Protein AF-A0ABD0P944-F1 (afdb_monomer_lite)

Secondary structure (DSSP, 8-state):
------------------EEEEE-SS-EEEEE-S---HHHHHHHHHHTTS-SPP--SHHHHHHHHHHHHHHTTSTTTTT-----SEE--TT----TTSGGGG-EESSSS---S----SSPPPP-PPP-

Organism: Cirrhinus mrigala (NCBI:txid683832)

InterPro domains:
  IPR001304 C-type lectin-like [PF00059] (35-117)
  IPR001304 C-type lectin-like [PS50041] (24-128)
  IPR016186 C-type lectin-like/link domain superfamily [G3DSA:3.10.100.10] (20-128)
  IPR016187 C-type lectin fold [SSF56436] (26-120)
  IPR051505 C-type lectin domain-containing protein [PTHR14789] (5-127)

Structure (mmCIF, N/CA/C/O backbone):
data_AF-A0ABD0P944-F1
#
_entry.id   AF-A0ABD0P944-F1
#
loop_
_atom_site.group_PDB
_atom_site.id
_atom_site.type_symbol
_atom_site.label_atom_id
_atom_site.label_alt_id
_atom_site.label_comp_id
_atom_site.label_asym_id
_atom_site.label_entity_id
_atom_site.label_seq_id
_atom_site.pdbx_PDB_ins_code
_atom_site.Cartn_x
_atom_site.Cartn_y
_atom_site.Cartn_z
_atom_site.occupancy
_atom_site.B_iso_or_equiv
_atom_site.auth_seq_id
_atom_site.auth_comp_id
_atom_site.auth_asym_id
_atom_site.auth_atom_id
_atom_site.pdbx_PDB_model_num
ATOM 1 N N . MET A 1 1 ? -19.343 0.782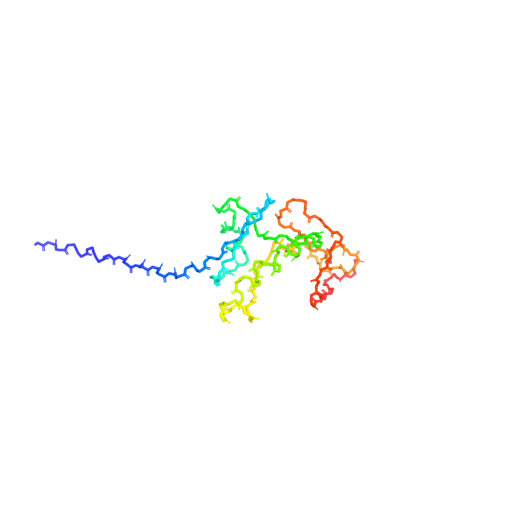 -57.300 1.00 41.91 1 MET A N 1
ATOM 2 C CA . MET A 1 1 ? -18.070 0.397 -56.659 1.00 41.91 1 MET A CA 1
ATOM 3 C C . MET A 1 1 ? -18.078 0.972 -55.248 1.00 41.91 1 MET A C 1
ATOM 5 O O . MET A 1 1 ? -17.950 2.176 -55.090 1.00 41.91 1 MET A O 1
ATOM 9 N N . ARG A 1 2 ? -18.416 0.149 -54.248 1.00 49.38 2 ARG A N 1
ATOM 10 C CA . ARG A 1 2 ? -18.498 0.556 -52.837 1.00 49.38 2 ARG A CA 1
ATOM 11 C C . ARG A 1 2 ? -17.077 0.591 -52.277 1.00 49.38 2 ARG A C 1
ATOM 13 O O . ARG A 1 2 ? -16.475 -0.465 -52.126 1.00 49.38 2 ARG A O 1
ATOM 20 N N . VAL A 1 3 ? -16.539 1.777 -52.016 1.00 50.12 3 VAL A N 1
ATOM 21 C CA . VAL A 1 3 ? -15.259 1.918 -51.313 1.00 50.12 3 VAL A CA 1
ATOM 22 C C . VAL A 1 3 ? -15.567 1.838 -49.819 1.00 50.12 3 VAL A C 1
ATOM 24 O O . VAL A 1 3 ? -16.114 2.772 -49.240 1.00 50.12 3 VAL A O 1
ATOM 27 N N . LEU A 1 4 ? -15.301 0.676 -49.219 1.00 52.22 4 LEU A N 1
ATOM 28 C CA . LEU A 1 4 ? -15.298 0.497 -47.769 1.00 52.22 4 LEU A CA 1
ATOM 29 C C . LEU A 1 4 ? -14.149 1.328 -47.191 1.00 52.22 4 LEU A C 1
ATOM 31 O O . LEU A 1 4 ? -12.986 0.947 -47.285 1.00 52.22 4 LEU A O 1
ATOM 35 N N . ILE A 1 5 ? -14.484 2.473 -46.602 1.00 59.66 5 ILE A N 1
ATOM 36 C CA . ILE A 1 5 ? -13.565 3.254 -45.778 1.00 59.66 5 ILE A CA 1
ATOM 37 C C . ILE A 1 5 ? -13.429 2.512 -44.441 1.00 59.66 5 ILE A C 1
ATOM 39 O O . ILE A 1 5 ? -14.168 2.760 -43.493 1.00 59.66 5 ILE A O 1
ATOM 43 N N . LEU A 1 6 ? -12.491 1.566 -44.374 1.00 59.19 6 LEU A N 1
ATOM 44 C CA . LEU A 1 6 ? -11.885 1.124 -43.117 1.00 59.19 6 LEU A CA 1
ATOM 45 C C . LEU A 1 6 ? -10.933 2.239 -42.664 1.00 59.19 6 LEU A C 1
ATOM 47 O O . LEU A 1 6 ? -9.719 2.148 -42.829 1.00 59.19 6 LEU A O 1
ATOM 51 N N . MET A 1 7 ? -11.494 3.337 -42.152 1.00 62.50 7 MET A N 1
ATOM 52 C CA . MET A 1 7 ? -10.712 4.308 -41.394 1.00 62.50 7 MET A CA 1
ATOM 53 C C . MET A 1 7 ? -10.313 3.620 -40.096 1.00 62.50 7 MET A C 1
ATOM 55 O O . MET A 1 7 ? -11.139 3.409 -39.209 1.00 62.50 7 MET A O 1
ATOM 59 N N . LEU A 1 8 ? -9.046 3.209 -40.058 1.00 58.31 8 LEU A N 1
ATOM 60 C CA . LEU A 1 8 ? -8.331 2.765 -38.877 1.00 58.31 8 LEU A CA 1
ATOM 61 C C . LEU A 1 8 ? -8.717 3.662 -37.698 1.00 58.31 8 LEU A C 1
ATOM 63 O O . LEU A 1 8 ? -8.373 4.844 -37.670 1.00 58.31 8 LEU A O 1
ATOM 67 N N . CYS A 1 9 ? -9.351 3.077 -36.683 1.00 54.81 9 CYS A N 1
ATOM 68 C CA . CYS A 1 9 ? -9.241 3.579 -35.324 1.00 54.81 9 CYS A CA 1
ATOM 69 C C . CYS A 1 9 ? -7.786 3.392 -34.881 1.00 54.81 9 CYS A C 1
ATOM 71 O O . CYS A 1 9 ? -7.478 2.539 -34.054 1.00 54.81 9 CYS A O 1
ATOM 73 N N . CYS A 1 10 ? -6.879 4.202 -35.424 1.00 53.66 10 CYS A N 1
ATOM 74 C CA . CYS A 1 10 ? -5.629 4.531 -34.768 1.00 53.66 10 CYS A CA 1
ATOM 75 C C . CYS A 1 10 ? -5.971 5.407 -33.559 1.00 53.66 10 CYS A C 1
ATOM 77 O O . CYS A 1 10 ? -5.563 6.562 -33.476 1.00 53.66 10 CYS A O 1
ATOM 79 N N . PHE A 1 11 ? -6.677 4.836 -32.580 1.00 53.81 11 PHE A N 1
ATOM 80 C CA . PHE A 1 11 ? -6.351 5.148 -31.201 1.00 53.81 11 PHE A CA 1
ATOM 81 C C . PHE A 1 11 ? -4.970 4.542 -30.981 1.00 53.81 11 PHE A C 1
ATOM 83 O O . PHE A 1 11 ? -4.812 3.479 -30.389 1.00 53.81 11 PHE A O 1
ATOM 90 N N . VAL A 1 12 ? -3.946 5.220 -31.500 1.00 51.25 12 VAL A N 1
ATOM 91 C CA . VAL A 1 12 ? -2.644 5.156 -30.863 1.00 51.25 12 VAL A CA 1
ATOM 92 C C . VAL A 1 12 ? -2.893 5.851 -29.535 1.00 51.25 12 VAL A C 1
ATOM 94 O O .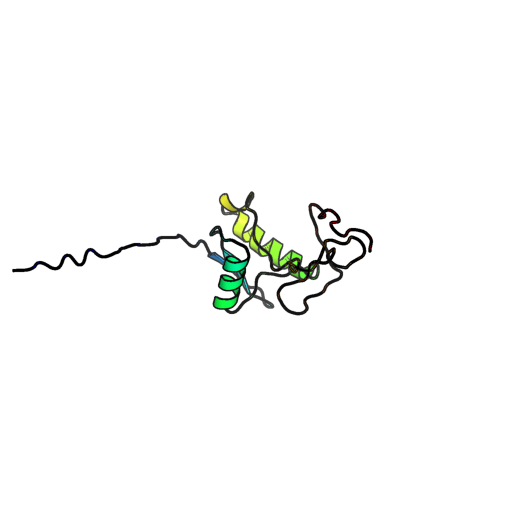 VAL A 1 12 ? -2.746 7.064 -29.410 1.00 51.25 12 VAL A O 1
ATOM 97 N N . ALA A 1 13 ? -3.373 5.087 -28.555 1.00 53.94 13 ALA A N 1
ATOM 98 C CA . ALA A 1 13 ? -3.252 5.448 -27.161 1.00 53.94 13 ALA A CA 1
ATOM 99 C C . ALA A 1 13 ? -1.753 5.375 -26.862 1.00 53.94 13 ALA A C 1
ATOM 101 O O . ALA A 1 13 ? -1.251 4.418 -26.285 1.00 53.94 13 ALA A O 1
ATOM 102 N N . GLY A 1 14 ? -1.017 6.368 -27.361 1.00 45.50 14 GLY A N 1
ATOM 103 C CA . GLY A 1 14 ? 0.349 6.650 -26.971 1.00 45.50 14 GLY A CA 1
ATOM 104 C C . GLY A 1 14 ? 0.312 7.2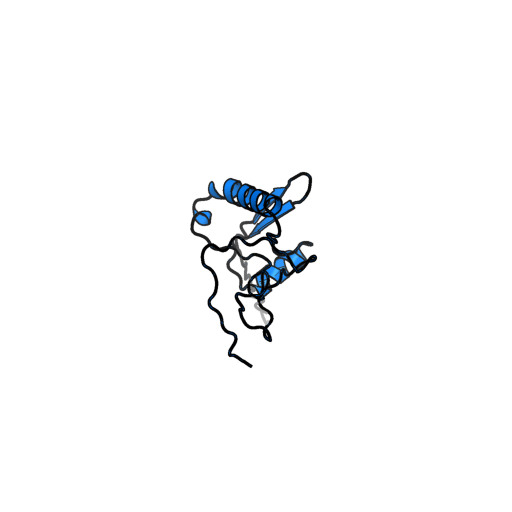29 -25.569 1.00 45.50 14 GLY A C 1
ATOM 105 O O . GLY A 1 14 ? 0.609 8.402 -25.375 1.00 45.50 14 GLY A O 1
ATOM 106 N N . GLY A 1 15 ? -0.115 6.419 -24.601 1.00 49.97 15 GLY A N 1
ATOM 107 C CA . GLY A 1 15 ? 0.250 6.644 -23.220 1.00 49.97 15 GLY A CA 1
ATOM 108 C C . GLY A 1 15 ? 1.735 6.347 -23.142 1.00 49.97 15 GLY A C 1
ATOM 109 O O . GLY A 1 15 ? 2.156 5.214 -23.368 1.00 49.97 15 GLY A O 1
ATOM 110 N N . THR A 1 16 ? 2.552 7.361 -22.884 1.00 52.50 16 THR A N 1
ATOM 111 C CA . THR A 1 16 ? 3.909 7.118 -22.406 1.00 52.50 16 THR A CA 1
ATOM 112 C C . THR A 1 16 ? 3.764 6.549 -20.999 1.00 52.50 16 THR A C 1
ATOM 114 O O . THR A 1 16 ? 3.809 7.311 -20.034 1.00 52.50 16 THR A O 1
ATOM 117 N N . ASP A 1 17 ? 3.485 5.249 -20.879 1.00 61.03 17 ASP A N 1
ATOM 118 C CA . ASP A 1 17 ? 3.474 4.573 -19.584 1.00 61.03 17 ASP A CA 1
ATOM 119 C C . ASP A 1 17 ? 4.918 4.606 -19.079 1.00 61.03 17 ASP A C 1
ATOM 121 O O . ASP A 1 17 ? 5.794 3.864 -19.529 1.00 61.03 17 ASP A O 1
ATOM 125 N N . ARG A 1 18 ? 5.211 5.619 -18.262 1.00 73.62 18 ARG A N 1
ATOM 126 C CA . ARG A 1 18 ? 6.527 5.809 -17.671 1.00 73.62 18 ARG A CA 1
ATOM 127 C C . ARG A 1 18 ? 6.603 4.859 -16.494 1.00 73.62 18 ARG A C 1
ATOM 129 O O . ARG A 1 18 ? 5.991 5.101 -15.452 1.00 73.62 18 ARG A O 1
ATOM 136 N N . VAL A 1 19 ? 7.333 3.772 -16.713 1.00 83.62 19 VAL A N 1
ATOM 137 C CA . VAL A 1 19 ? 7.548 2.719 -15.727 1.00 83.62 19 VAL A CA 1
ATOM 138 C C . VAL A 1 19 ? 9.005 2.729 -15.301 1.00 83.62 19 VAL A C 1
ATOM 140 O O . VAL A 1 19 ? 9.902 2.482 -16.106 1.00 83.62 19 VAL A O 1
ATOM 143 N N . ILE A 1 20 ? 9.239 2.983 -14.020 1.00 86.06 20 ILE A N 1
ATOM 144 C CA . ILE A 1 20 ? 10.570 2.914 -13.414 1.00 86.06 20 ILE A CA 1
ATOM 145 C C . ILE A 1 20 ? 10.657 1.601 -12.656 1.00 86.06 20 ILE A C 1
ATOM 147 O O . ILE A 1 20 ? 9.800 1.307 -11.829 1.00 86.06 20 ILE A O 1
ATOM 151 N N . THR A 1 21 ? 11.685 0.804 -12.935 1.00 88.75 21 THR A N 1
ATOM 152 C CA . THR A 1 21 ? 11.881 -0.502 -12.294 1.00 88.75 21 THR A CA 1
ATOM 153 C C . THR A 1 21 ? 13.152 -0.489 -11.465 1.00 88.75 21 THR A C 1
ATOM 155 O O . THR A 1 21 ? 14.196 -0.020 -11.913 1.00 88.75 21 THR A O 1
ATOM 158 N N . THR A 1 22 ? 13.086 -1.017 -10.250 1.00 87.12 22 THR A N 1
ATOM 159 C CA . THR A 1 22 ? 14.254 -1.227 -9.392 1.00 87.12 22 THR A CA 1
ATOM 160 C C . THR A 1 22 ? 14.137 -2.591 -8.737 1.00 87.12 22 THR A C 1
ATOM 162 O O . THR A 1 22 ? 13.093 -2.926 -8.184 1.00 87.12 22 THR A O 1
ATOM 165 N N . CYS A 1 23 ? 15.209 -3.375 -8.792 1.00 87.00 23 CYS A N 1
ATOM 166 C CA . CYS A 1 23 ? 15.262 -4.699 -8.189 1.00 87.00 23 CYS A CA 1
ATOM 167 C C . CYS A 1 23 ? 16.349 -4.753 -7.119 1.00 87.00 23 CYS A C 1
ATOM 169 O O . CYS A 1 23 ? 17.461 -4.265 -7.327 1.00 87.00 23 CYS A O 1
ATOM 171 N N . THR A 1 24 ? 16.022 -5.367 -5.990 1.00 76.25 24 TH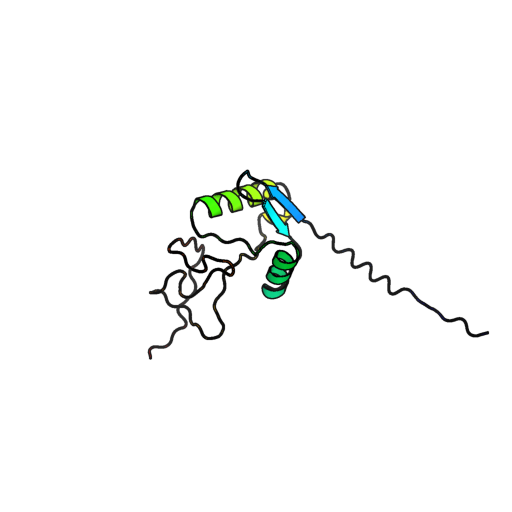R A N 1
ATOM 172 C CA . THR A 1 24 ? 16.974 -5.824 -4.978 1.00 76.25 24 THR A CA 1
ATOM 173 C C . THR A 1 24 ? 17.130 -7.342 -5.076 1.00 76.25 24 THR A C 1
ATOM 175 O O . THR A 1 24 ? 16.543 -7.984 -5.949 1.00 76.25 24 THR A O 1
ATOM 178 N N . ALA A 1 25 ? 17.931 -7.929 -4.185 1.00 79.31 25 ALA A N 1
ATOM 179 C CA . ALA A 1 25 ? 18.031 -9.382 -4.081 1.00 79.31 25 ALA A CA 1
ATOM 180 C C . ALA A 1 25 ? 16.702 -10.029 -3.643 1.00 79.31 25 ALA A C 1
ATOM 182 O O . ALA A 1 25 ? 16.453 -11.188 -3.964 1.00 79.31 25 ALA A O 1
ATOM 183 N N . GLU A 1 26 ? 15.859 -9.292 -2.915 1.00 75.81 26 GLU A N 1
ATOM 184 C CA . GLU A 1 26 ? 14.612 -9.807 -2.349 1.00 75.81 26 GLU A CA 1
ATOM 185 C C . GLU A 1 26 ? 13.385 -9.554 -3.231 1.00 75.81 26 GLU A C 1
ATOM 187 O O . GLU A 1 26 ? 12.462 -10.367 -3.223 1.00 75.81 26 GLU A O 1
ATOM 192 N N . ALA A 1 27 ? 13.332 -8.434 -3.963 1.00 81.31 27 ALA A N 1
ATOM 193 C CA . ALA A 1 27 ? 12.148 -8.064 -4.737 1.00 81.31 27 ALA A CA 1
ATOM 194 C C . ALA A 1 27 ? 12.444 -7.087 -5.882 1.00 81.31 27 ALA A C 1
ATOM 196 O O . ALA A 1 27 ? 13.365 -6.275 -5.814 1.00 81.31 27 ALA A O 1
ATOM 197 N N . CYS A 1 28 ? 11.588 -7.109 -6.905 1.00 89.12 28 CYS A N 1
ATOM 198 C CA . CYS A 1 28 ? 11.494 -6.051 -7.907 1.00 89.12 28 CYS A CA 1
ATOM 199 C C . CYS A 1 28 ? 10.273 -5.175 -7.630 1.00 89.12 28 CYS A C 1
ATOM 201 O O . CYS A 1 28 ? 9.187 -5.675 -7.341 1.00 89.12 28 CYS A O 1
ATOM 203 N N . LEU A 1 29 ? 10.454 -3.866 -7.750 1.00 92.06 29 LEU A N 1
ATOM 204 C CA . LEU A 1 29 ? 9.416 -2.859 -7.598 1.00 92.06 29 LEU A CA 1
ATOM 205 C C . LEU A 1 29 ? 9.320 -2.041 -8.883 1.00 92.06 29 LEU A C 1
ATOM 207 O O . LEU A 1 29 ? 10.338 -1.624 -9.443 1.00 92.06 29 LEU A O 1
ATOM 211 N N . THR A 1 30 ? 8.089 -1.802 -9.326 1.00 92.12 30 THR A N 1
ATOM 212 C CA . THR A 1 30 ? 7.781 -0.973 -10.489 1.00 92.12 30 THR A CA 1
ATOM 213 C C . THR A 1 30 ? 6.946 0.226 -10.058 1.00 92.12 30 THR A C 1
ATOM 215 O O . THR A 1 30 ? 5.960 0.098 -9.331 1.00 92.12 30 THR A O 1
ATOM 218 N N . LEU A 1 31 ? 7.346 1.416 -10.494 1.00 91.12 31 LEU A N 1
ATOM 219 C CA . LEU A 1 31 ? 6.613 2.657 -10.298 1.00 91.12 31 LEU A CA 1
ATOM 220 C C . LEU A 1 31 ? 5.988 3.069 -11.628 1.00 91.12 31 LEU A C 1
ATOM 222 O O . LEU A 1 31 ? 6.705 3.407 -12.565 1.00 91.12 31 LEU A O 1
ATOM 226 N N . HIS A 1 32 ? 4.659 3.049 -11.679 1.00 90.69 32 HIS A N 1
ATOM 227 C CA . HIS A 1 32 ? 3.868 3.503 -12.818 1.00 90.69 32 HIS A CA 1
ATOM 228 C C . HIS A 1 32 ? 3.337 4.907 -12.521 1.00 90.69 32 HIS A C 1
ATOM 230 O O . HIS A 1 32 ? 2.668 5.107 -11.505 1.00 90.69 32 HIS A O 1
ATOM 236 N N . LEU A 1 33 ? 3.645 5.875 -13.387 1.00 86.62 33 LEU A N 1
ATOM 237 C CA . LEU A 1 33 ? 3.217 7.273 -13.218 1.00 86.62 33 LEU A CA 1
ATOM 238 C C . LEU A 1 33 ? 1.904 7.605 -13.939 1.00 86.62 33 LEU A C 1
ATOM 240 O O . LEU A 1 33 ? 1.418 8.728 -13.838 1.00 86.62 33 LEU A O 1
ATOM 244 N N . GLU A 1 34 ? 1.327 6.647 -14.666 1.00 87.94 34 GLU A N 1
ATOM 245 C CA . GLU A 1 34 ? 0.010 6.813 -15.275 1.00 87.94 34 GLU A CA 1
ATOM 246 C C . GLU A 1 34 ? -1.069 6.984 -14.191 1.00 87.94 34 GLU A C 1
ATOM 248 O O . GLU A 1 34 ? -1.215 6.150 -13.291 1.00 87.94 34 GLU A O 1
ATOM 253 N N . GLU A 1 35 ? -1.855 8.058 -14.283 1.00 89.56 35 GLU A N 1
ATOM 254 C CA . GLU A 1 35 ? -2.950 8.304 -13.349 1.00 89.56 35 GLU A CA 1
ATOM 255 C C . GLU A 1 35 ? -4.064 7.265 -13.524 1.00 89.56 35 GLU A C 1
ATOM 257 O O . GLU A 1 35 ? -4.721 7.180 -14.561 1.00 89.56 35 GLU A O 1
ATOM 262 N N . LYS A 1 36 ? -4.308 6.476 -12.474 1.00 93.50 36 LYS A N 1
ATOM 263 C CA . LYS A 1 36 ? -5.367 5.459 -12.429 1.00 93.50 36 LYS A CA 1
ATOM 264 C C . LYS A 1 36 ? -6.147 5.554 -11.129 1.00 93.50 36 LYS A C 1
ATOM 266 O O . LYS A 1 36 ? -5.620 5.968 -10.098 1.00 93.50 36 LYS A O 1
ATOM 271 N N . HIS A 1 37 ? -7.402 5.111 -11.148 1.00 96.06 37 HIS A N 1
ATOM 272 C CA . HIS A 1 37 ? -8.106 4.784 -9.908 1.00 96.06 37 HIS A CA 1
ATOM 273 C C . HIS A 1 37 ? -7.461 3.562 -9.244 1.00 96.06 37 HIS A C 1
ATOM 275 O O . HIS A 1 37 ? -6.915 2.700 -9.932 1.00 96.06 37 HIS A O 1
ATOM 281 N N . PHE A 1 38 ? -7.573 3.471 -7.916 1.00 96.62 38 PHE A N 1
ATOM 282 C CA . PHE A 1 38 ? -6.974 2.406 -7.107 1.00 96.62 38 PHE A CA 1
ATOM 283 C C . PHE A 1 38 ? -7.210 0.998 -7.675 1.00 96.62 38 PHE A C 1
ATOM 285 O O . PHE A 1 38 ? -6.262 0.239 -7.838 1.00 96.62 38 PHE A O 1
ATOM 292 N N . GLU A 1 39 ? -8.452 0.675 -8.048 1.00 96.69 39 GLU A N 1
ATOM 293 C CA . GLU A 1 39 ? -8.813 -0.641 -8.594 1.00 96.69 39 GLU A CA 1
ATOM 294 C C . GLU A 1 39 ? -8.049 -0.964 -9.886 1.00 96.69 39 GLU A C 1
ATOM 296 O O . GLU A 1 39 ? -7.529 -2.065 -10.037 1.00 96.69 39 GLU A O 1
ATOM 301 N N . LYS A 1 40 ? -7.890 0.019 -10.782 1.00 97.81 40 LYS A N 1
ATOM 302 C CA . LYS A 1 40 ? -7.141 -0.146 -12.036 1.00 97.81 40 LYS A CA 1
ATOM 303 C C . LYS A 1 40 ? -5.633 -0.197 -11.833 1.00 97.81 40 LYS A C 1
ATOM 305 O O . LYS A 1 40 ? -4.955 -0.912 -12.566 1.00 97.81 40 LYS A O 1
ATOM 310 N N . ALA A 1 41 ? -5.106 0.522 -10.845 1.00 97.12 41 ALA A N 1
ATOM 311 C CA . ALA A 1 41 ? -3.706 0.390 -10.452 1.00 97.12 41 ALA A CA 1
ATOM 312 C C . ALA A 1 41 ? -3.426 -1.009 -9.869 1.00 97.12 41 ALA A C 1
ATOM 314 O O . ALA A 1 41 ? -2.460 -1.654 -10.265 1.00 97.12 41 ALA A O 1
ATOM 315 N N . SER A 1 42 ? -4.314 -1.500 -8.997 1.00 97.19 42 SER A N 1
ATOM 316 C CA . SER A 1 42 ? -4.240 -2.841 -8.405 1.00 97.19 42 SER A CA 1
ATOM 317 C C . SER A 1 42 ? -4.300 -3.942 -9.463 1.00 97.19 42 SER A C 1
ATOM 319 O O . SER A 1 42 ? -3.399 -4.776 -9.535 1.00 97.19 42 SER A O 1
ATOM 321 N N . GLU A 1 43 ? -5.299 -3.888 -10.350 1.00 97.50 43 GLU A N 1
ATOM 322 C CA . GLU A 1 43 ? -5.439 -4.814 -11.479 1.00 97.50 43 GLU A CA 1
ATOM 323 C C . GLU A 1 43 ? -4.190 -4.805 -12.375 1.00 97.50 43 GLU A C 1
ATOM 325 O O . GLU A 1 43 ? -3.700 -5.862 -12.761 1.00 97.50 43 GLU A O 1
ATOM 330 N N . GLY A 1 44 ? -3.626 -3.626 -12.658 1.00 96.25 44 GLY A N 1
ATOM 331 C CA . GLY A 1 44 ? -2.388 -3.496 -13.427 1.00 96.25 44 GLY A CA 1
ATOM 332 C C . GLY A 1 44 ? -1.202 -4.216 -12.781 1.00 96.25 44 GLY A C 1
ATOM 333 O O . GLY A 1 44 ? -0.501 -4.968 -13.456 1.00 96.25 44 GLY A O 1
ATOM 334 N N . CYS A 1 45 ? -0.997 -4.044 -11.472 1.00 96.19 45 CYS A N 1
ATOM 335 C CA . CYS A 1 45 ? 0.063 -4.750 -10.750 1.00 96.19 45 CYS A CA 1
ATOM 336 C C . CYS A 1 45 ? -0.145 -6.273 -10.752 1.00 96.19 45 CYS A C 1
ATOM 338 O O . CYS A 1 45 ? 0.819 -7.004 -10.973 1.00 96.19 45 CYS A O 1
ATOM 340 N N . ILE A 1 46 ? -1.384 -6.741 -10.569 1.00 96.94 46 ILE A N 1
ATOM 341 C CA . ILE A 1 46 ? -1.738 -8.172 -10.615 1.00 96.94 46 ILE A CA 1
ATOM 342 C C . ILE A 1 46 ? -1.465 -8.757 -12.002 1.00 96.94 46 ILE A C 1
ATOM 344 O O . ILE A 1 46 ? -0.830 -9.805 -12.119 1.00 96.94 46 ILE A O 1
ATOM 348 N N . ASN A 1 47 ? -1.874 -8.057 -13.059 1.00 96.31 47 ASN A N 1
ATOM 349 C CA . ASN A 1 47 ? -1.641 -8.481 -14.440 1.00 96.31 47 ASN A CA 1
ATOM 350 C C . ASN A 1 47 ? -0.147 -8.528 -14.799 1.00 96.31 47 ASN A C 1
ATOM 352 O O . ASN A 1 47 ? 0.255 -9.333 -15.635 1.00 96.31 47 ASN A O 1
ATOM 356 N N . ASN A 1 48 ? 0.680 -7.723 -14.127 1.00 93.88 48 ASN A N 1
ATOM 357 C CA . ASN A 1 48 ? 2.140 -7.751 -14.244 1.00 93.88 48 ASN A CA 1
ATOM 358 C C . ASN A 1 48 ? 2.810 -8.800 -13.330 1.00 93.88 48 ASN A C 1
ATOM 360 O O . ASN A 1 48 ? 4.035 -8.824 -13.222 1.00 93.88 48 ASN A O 1
ATOM 364 N N . GLY A 1 49 ? 2.036 -9.670 -12.670 1.00 93.25 49 GLY A N 1
ATOM 365 C CA . GLY A 1 49 ? 2.545 -10.746 -11.812 1.00 93.25 49 GLY A CA 1
ATOM 366 C C . GLY A 1 49 ? 2.944 -10.309 -10.399 1.00 93.25 49 GLY A C 1
ATOM 367 O O . GLY A 1 49 ? 3.625 -11.059 -9.701 1.00 93.25 49 GLY A O 1
ATOM 368 N N . GLY A 1 50 ? 2.542 -9.110 -9.974 1.00 94.38 50 GLY A N 1
ATOM 369 C CA . GLY A 1 50 ? 2.817 -8.554 -8.651 1.00 94.38 50 GLY A CA 1
ATOM 370 C C . GLY A 1 50 ? 1.549 -8.135 -7.907 1.00 94.38 50 GLY A C 1
ATOM 371 O O . GLY A 1 50 ? 0.447 -8.585 -8.193 1.00 94.38 50 GLY A O 1
ATOM 372 N N . ASN A 1 51 ? 1.709 -7.250 -6.929 1.00 96.69 51 ASN A N 1
ATOM 373 C CA . ASN A 1 51 ? 0.618 -6.582 -6.218 1.00 96.69 51 ASN A CA 1
ATOM 374 C C . ASN A 1 51 ? 1.016 -5.121 -5.992 1.00 96.69 51 ASN A C 1
ATOM 376 O O . ASN A 1 51 ? 2.201 -4.787 -6.073 1.00 96.69 51 ASN A O 1
ATOM 380 N N . LEU A 1 52 ? 0.053 -4.250 -5.673 1.00 97.25 52 LEU A N 1
ATOM 381 C CA . LEU A 1 52 ? 0.407 -2.937 -5.133 1.00 97.25 52 LEU A CA 1
ATOM 382 C C . LEU A 1 52 ? 1.279 -3.115 -3.886 1.00 97.25 52 LEU A C 1
ATOM 384 O O . LEU A 1 52 ? 1.019 -3.979 -3.048 1.00 97.25 52 LEU A O 1
ATOM 388 N N . VAL A 1 53 ? 2.312 -2.282 -3.774 1.00 95.69 53 VAL A N 1
ATOM 389 C CA . VAL A 1 53 ? 3.331 -2.434 -2.734 1.00 95.69 53 VAL A CA 1
ATOM 390 C C . VAL A 1 53 ? 2.736 -2.280 -1.332 1.00 95.69 53 VAL A C 1
ATOM 392 O O . VAL A 1 53 ? 1.877 -1.427 -1.093 1.00 95.69 53 VAL A O 1
ATOM 395 N N . THR A 1 54 ? 3.215 -3.094 -0.397 1.00 95.44 54 THR A N 1
ATOM 396 C CA . THR A 1 54 ? 2.881 -3.007 1.027 1.00 95.44 54 THR A CA 1
ATOM 397 C C . THR A 1 54 ? 3.980 -2.297 1.807 1.00 95.44 54 THR A C 1
ATOM 399 O O . THR A 1 54 ? 5.105 -2.155 1.338 1.00 95.44 54 THR A O 1
ATOM 402 N N . MET A 1 55 ? 3.660 -1.850 3.020 1.00 94.25 55 MET A N 1
ATOM 403 C CA . MET A 1 55 ? 4.629 -1.231 3.924 1.00 94.25 55 MET A CA 1
ATOM 404 C C . MET A 1 55 ? 4.415 -1.762 5.342 1.00 94.25 55 MET A C 1
ATOM 406 O O . MET A 1 55 ? 3.908 -1.071 6.224 1.00 94.25 55 MET A O 1
ATOM 410 N N . ARG A 1 56 ? 4.750 -3.037 5.539 1.00 94.38 56 ARG A N 1
ATOM 411 C CA . ARG A 1 56 ? 4.465 -3.812 6.761 1.00 94.38 56 ARG A CA 1
ATOM 412 C C . ARG A 1 56 ? 5.567 -3.746 7.808 1.00 94.38 56 ARG A C 1
ATOM 414 O O . ARG A 1 56 ? 5.377 -4.212 8.930 1.00 94.38 56 ARG A O 1
ATOM 421 N N . ASN A 1 57 ? 6.726 -3.213 7.447 1.00 93.44 57 ASN A N 1
ATOM 422 C CA . ASN A 1 57 ? 7.878 -3.039 8.320 1.00 93.44 57 ASN A CA 1
ATOM 423 C C . ASN A 1 57 ? 8.820 -1.971 7.741 1.00 93.44 57 ASN A C 1
ATOM 425 O O . ASN A 1 57 ? 8.620 -1.477 6.629 1.00 93.44 57 ASN A O 1
ATOM 429 N N . GLU A 1 58 ? 9.861 -1.632 8.503 1.00 93.00 58 GLU A N 1
ATOM 430 C CA . GLU A 1 58 ? 10.841 -0.625 8.095 1.00 93.00 58 GLU A CA 1
ATOM 431 C C . GLU A 1 58 ? 11.612 -1.036 6.833 1.00 93.00 58 GLU A C 1
ATOM 433 O O . GLU A 1 58 ? 11.877 -0.182 5.997 1.00 93.00 58 GLU A O 1
ATOM 438 N N . ASN A 1 59 ? 11.914 -2.325 6.636 1.00 90.69 59 ASN A N 1
ATOM 439 C CA . ASN A 1 59 ? 12.643 -2.780 5.448 1.00 90.69 59 ASN A CA 1
ATOM 440 C C . ASN A 1 59 ? 11.829 -2.531 4.170 1.00 90.69 59 ASN A C 1
ATOM 442 O O . ASN A 1 59 ? 12.361 -1.967 3.218 1.00 90.69 59 ASN A O 1
ATOM 446 N N . GLU A 1 60 ? 10.530 -2.855 4.172 1.00 91.44 60 GLU A N 1
ATOM 447 C CA . GLU A 1 60 ? 9.635 -2.543 3.048 1.00 91.44 60 GLU A CA 1
ATOM 448 C C . GLU A 1 60 ? 9.557 -1.028 2.792 1.00 91.44 60 GLU A C 1
ATOM 450 O O . GLU A 1 60 ? 9.627 -0.594 1.640 1.00 91.44 60 GLU A O 1
ATOM 455 N N . LEU A 1 61 ? 9.494 -0.201 3.848 1.00 92.25 61 LEU A N 1
ATOM 456 C CA . LEU A 1 61 ? 9.539 1.258 3.693 1.00 92.25 61 LEU A CA 1
ATOM 457 C C . LEU A 1 61 ? 10.850 1.722 3.040 1.00 92.25 61 LEU A C 1
ATOM 459 O O . LEU A 1 61 ? 10.826 2.603 2.178 1.00 92.25 61 LEU A O 1
ATOM 463 N N . GLN A 1 62 ? 11.993 1.166 3.444 1.00 90.38 62 GLN A N 1
ATOM 464 C CA . GLN A 1 62 ? 13.290 1.541 2.877 1.00 90.38 62 GLN A CA 1
ATOM 465 C C . GLN A 1 62 ? 13.413 1.122 1.407 1.00 90.38 62 GLN A C 1
ATOM 467 O O . GLN A 1 62 ? 13.898 1.916 0.598 1.00 90.38 62 GLN A O 1
ATOM 472 N N . SER A 1 63 ? 12.895 -0.050 1.028 1.00 88.69 63 SER A N 1
ATOM 473 C CA . SER A 1 63 ? 12.803 -0.462 -0.379 1.00 88.69 63 SER A CA 1
ATOM 474 C C . SER A 1 63 ? 11.961 0.522 -1.197 1.00 88.69 63 SER A C 1
ATOM 476 O O . SER A 1 63 ? 12.419 0.990 -2.238 1.00 88.69 63 SER A O 1
ATOM 478 N N . ILE A 1 64 ? 10.785 0.927 -0.699 1.00 90.38 64 ILE A N 1
ATOM 479 C CA . ILE A 1 64 ? 9.942 1.941 -1.360 1.00 90.38 64 ILE A CA 1
ATOM 480 C C . ILE A 1 64 ? 10.696 3.272 -1.503 1.00 90.38 64 ILE A C 1
ATOM 482 O O . ILE A 1 64 ? 10.733 3.852 -2.589 1.00 90.38 64 ILE A O 1
ATOM 486 N N . LYS A 1 65 ? 11.330 3.761 -0.427 1.00 88.12 65 LYS A N 1
ATOM 487 C CA . LYS A 1 65 ? 12.113 5.010 -0.442 1.00 88.12 65 LYS A CA 1
ATOM 488 C C . LYS A 1 65 ? 13.261 4.966 -1.444 1.00 88.12 65 LYS A C 1
ATOM 490 O O . LYS A 1 65 ? 13.525 5.981 -2.085 1.00 88.12 65 LYS A O 1
ATOM 495 N N . SER A 1 66 ? 13.934 3.826 -1.581 1.00 83.62 66 SER A N 1
ATOM 496 C CA . SER A 1 66 ? 15.013 3.638 -2.552 1.00 83.62 66 SER A CA 1
ATOM 497 C C . SER A 1 66 ? 14.509 3.815 -3.985 1.00 83.62 66 SER A C 1
ATOM 499 O O . SER A 1 66 ? 15.073 4.624 -4.724 1.00 83.62 66 SER A O 1
ATOM 501 N N . VAL A 1 67 ? 13.392 3.170 -4.344 1.00 84.25 67 VAL A N 1
ATOM 502 C CA . VAL A 1 67 ? 12.790 3.308 -5.683 1.00 84.25 67 VAL A CA 1
ATOM 503 C C . VAL A 1 67 ? 12.337 4.735 -5.942 1.00 84.25 67 VAL A C 1
ATOM 505 O O . VAL A 1 67 ? 12.675 5.308 -6.973 1.00 84.25 67 VAL A O 1
ATOM 508 N N . LEU A 1 68 ? 11.638 5.352 -4.985 1.00 86.38 68 LEU A N 1
ATOM 509 C CA . LEU A 1 68 ? 11.205 6.745 -5.114 1.00 86.38 68 LEU A CA 1
ATOM 510 C C . LEU A 1 68 ? 12.391 7.707 -5.250 1.00 86.38 68 LEU A C 1
ATOM 512 O O . LEU A 1 68 ? 12.297 8.686 -5.981 1.00 86.38 68 LEU A O 1
ATOM 516 N N . SER A 1 69 ? 13.511 7.436 -4.577 1.00 83.44 69 SER A N 1
ATOM 517 C CA . SER A 1 69 ? 14.720 8.264 -4.661 1.00 83.44 69 SER A CA 1
ATOM 518 C C . SER A 1 69 ? 15.430 8.113 -6.005 1.00 83.44 69 SER A C 1
ATOM 520 O O . SER A 1 69 ? 15.854 9.118 -6.572 1.00 83.44 69 SER A O 1
ATOM 522 N N . ALA A 1 70 ? 15.525 6.888 -6.534 1.00 79.19 70 ALA A N 1
ATOM 523 C CA . ALA A 1 70 ? 16.033 6.636 -7.884 1.00 79.19 70 ALA A CA 1
ATOM 524 C C . ALA A 1 70 ? 15.166 7.338 -8.940 1.00 79.19 70 ALA A C 1
ATOM 526 O O . ALA A 1 70 ? 15.676 7.915 -9.897 1.00 79.19 70 ALA A O 1
ATOM 527 N N . ALA A 1 71 ? 13.857 7.353 -8.703 1.00 76.00 71 ALA A N 1
ATOM 528 C CA . ALA A 1 71 ? 12.875 7.997 -9.552 1.00 76.00 71 ALA A CA 1
ATOM 529 C C . ALA A 1 71 ? 12.887 9.540 -9.419 1.00 76.00 71 ALA A C 1
ATOM 531 O O . ALA A 1 71 ? 12.629 10.247 -10.383 1.00 76.00 71 ALA A O 1
ATOM 532 N N . ALA A 1 72 ? 13.253 10.103 -8.261 1.00 68.69 72 ALA A N 1
ATOM 533 C CA . ALA A 1 72 ? 13.231 11.549 -7.984 1.00 68.69 72 ALA A CA 1
ATOM 534 C C . ALA A 1 72 ? 14.240 12.402 -8.786 1.00 68.69 72 ALA A C 1
ATOM 536 O O . ALA A 1 72 ? 14.241 13.633 -8.640 1.00 68.69 72 ALA A O 1
ATOM 537 N N . GLY A 1 73 ? 15.106 11.772 -9.590 1.00 65.25 73 GLY A N 1
ATOM 538 C CA . GLY A 1 73 ? 15.859 12.438 -10.660 1.00 65.25 73 GLY A CA 1
ATOM 539 C C . GLY A 1 73 ? 14.966 12.897 -11.821 1.00 65.25 73 GLY A C 1
ATOM 540 O O . GLY A 1 73 ? 15.349 13.783 -12.582 1.00 65.25 73 GLY A O 1
ATOM 541 N N . GLU A 1 74 ? 13.754 12.354 -11.915 1.00 62.75 74 GLU A N 1
ATOM 542 C CA . GLU A 1 74 ? 12.689 12.797 -12.803 1.00 62.75 74 GLU A CA 1
ATOM 543 C C . GLU A 1 74 ? 11.838 13.840 -12.058 1.00 62.75 74 GLU A C 1
ATOM 545 O O . GLU A 1 74 ? 11.214 13.553 -11.033 1.00 62.75 74 GLU A O 1
ATOM 550 N N . A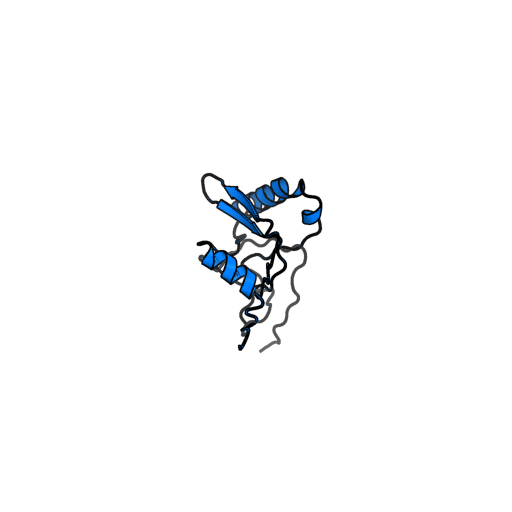SN A 1 75 ? 11.839 15.088 -12.542 1.00 60.38 75 ASN A N 1
ATOM 551 C CA . ASN A 1 75 ? 11.205 16.235 -11.869 1.00 60.38 75 ASN A CA 1
ATOM 552 C C . ASN A 1 75 ? 9.719 16.015 -11.513 1.00 60.38 75 ASN A C 1
ATOM 554 O O . ASN A 1 75 ? 9.226 16.615 -10.556 1.00 60.38 75 ASN A O 1
ATOM 558 N N . ASP A 1 76 ? 9.027 15.135 -12.239 1.00 65.06 76 ASP A N 1
ATOM 559 C CA . ASP A 1 76 ? 7.586 14.895 -12.119 1.00 65.06 76 ASP A CA 1
ATOM 560 C C . ASP A 1 76 ? 7.197 14.140 -10.825 1.00 65.06 76 ASP A C 1
ATOM 562 O O . ASP A 1 76 ? 6.053 14.204 -10.371 1.00 65.06 76 ASP A O 1
ATOM 566 N N . ILE A 1 77 ? 8.134 13.450 -10.164 1.00 72.50 77 ILE A N 1
ATOM 567 C CA . ILE A 1 77 ? 7.793 12.507 -9.079 1.00 72.50 77 ILE A CA 1
ATOM 568 C C . ILE A 1 77 ? 7.761 13.171 -7.702 1.00 72.50 77 ILE A C 1
ATOM 570 O O . ILE A 1 77 ? 6.995 12.760 -6.831 1.00 72.50 77 ILE A O 1
ATOM 574 N N . ARG A 1 78 ? 8.533 14.244 -7.496 1.00 69.88 78 ARG A N 1
ATOM 575 C CA . ARG A 1 78 ? 8.731 14.864 -6.169 1.00 69.88 78 ARG A CA 1
ATOM 576 C C . ARG A 1 78 ? 7.449 15.377 -5.504 1.00 69.88 78 ARG A C 1
ATOM 578 O O . ARG A 1 78 ? 7.419 15.482 -4.283 1.00 69.88 78 ARG A O 1
ATOM 585 N N . ASN A 1 79 ? 6.409 15.664 -6.285 1.00 74.19 79 ASN A N 1
ATOM 586 C CA . ASN A 1 79 ? 5.115 16.150 -5.792 1.00 74.19 79 ASN A CA 1
ATOM 587 C C . ASN A 1 79 ? 3.945 15.207 -6.117 1.00 74.19 79 ASN A C 1
ATOM 589 O O . ASN A 1 79 ? 2.786 15.568 -5.902 1.00 74.19 79 ASN A O 1
ATOM 593 N N . SER A 1 80 ? 4.232 14.012 -6.631 1.00 79.44 80 SER A N 1
ATOM 594 C CA . SER A 1 80 ? 3.212 13.060 -7.065 1.00 79.44 80 SER A CA 1
ATOM 595 C C . SER A 1 80 ? 2.736 12.173 -5.914 1.00 79.44 80 SER A C 1
ATOM 597 O O . SER A 1 80 ? 3.478 11.865 -4.979 1.00 79.44 80 SER A O 1
ATOM 599 N N . LYS A 1 81 ? 1.468 11.757 -5.972 1.00 87.12 81 LYS A N 1
ATOM 600 C CA . LYS A 1 81 ? 0.901 10.750 -5.066 1.00 87.12 81 LYS A CA 1
ATOM 601 C C . LYS A 1 81 ? 0.826 9.427 -5.805 1.00 87.12 81 LYS A C 1
ATOM 603 O O . LYS A 1 81 ? 0.335 9.382 -6.926 1.00 87.12 81 LYS A O 1
ATOM 608 N N . VAL A 1 82 ? 1.274 8.364 -5.152 1.00 90.62 82 VAL A N 1
ATOM 609 C CA . VAL A 1 82 ? 1.294 7.014 -5.716 1.00 90.62 82 VAL A CA 1
ATOM 610 C C . VAL A 1 82 ? 0.399 6.101 -4.892 1.00 90.62 82 VAL A C 1
ATOM 612 O O . VAL A 1 82 ? 0.289 6.260 -3.672 1.00 90.62 82 VAL A O 1
ATOM 615 N N . TRP A 1 83 ? -0.260 5.159 -5.558 1.00 96.06 83 TRP A N 1
ATOM 616 C CA . TRP A 1 83 ? -1.053 4.143 -4.879 1.00 96.06 83 TRP A CA 1
ATOM 617 C C . TRP A 1 83 ? -0.149 3.098 -4.221 1.00 96.06 83 TRP A C 1
ATOM 619 O O . TRP A 1 83 ? 0.854 2.677 -4.790 1.00 96.06 83 TRP A O 1
ATOM 629 N N . ILE A 1 84 ? -0.544 2.664 -3.027 1.00 96.25 84 ILE A N 1
ATOM 630 C CA . ILE A 1 84 ? 0.013 1.509 -2.313 1.00 96.25 84 ILE A CA 1
ATOM 631 C C . ILE A 1 84 ? -1.130 0.550 -1.991 1.00 96.25 84 ILE A C 1
ATOM 633 O O . ILE A 1 84 ? -2.288 0.962 -2.003 1.00 96.25 84 ILE A O 1
ATOM 637 N N . GLY A 1 85 ? -0.824 -0.703 -1.673 1.00 97.44 85 GLY A N 1
ATOM 638 C CA . GLY A 1 85 ? -1.807 -1.767 -1.480 1.00 97.44 85 GLY A CA 1
ATOM 639 C C . GLY A 1 85 ? -2.497 -1.728 -0.122 1.00 97.44 85 GLY A C 1
ATOM 640 O O . GLY A 1 85 ? -2.450 -2.719 0.592 1.00 97.44 85 GLY A O 1
ATOM 641 N N . LEU A 1 86 ? -3.088 -0.598 0.274 1.00 97.44 86 LEU A N 1
ATOM 642 C CA . LEU A 1 86 ? -3.775 -0.426 1.558 1.00 97.44 86 LEU A CA 1
ATOM 643 C C . LEU A 1 86 ? -5.220 0.024 1.331 1.00 97.44 86 LEU A C 1
ATOM 645 O O . LEU A 1 86 ? -5.453 1.092 0.765 1.00 97.44 86 LEU A O 1
ATOM 649 N N . GLU A 1 87 ? -6.188 -0.747 1.820 1.00 96.06 87 GLU A N 1
ATOM 650 C CA . GLU A 1 87 ? -7.609 -0.480 1.587 1.00 96.06 87 GLU A CA 1
ATOM 651 C C . GLU A 1 87 ? -8.470 -0.599 2.846 1.00 96.06 87 GLU A C 1
ATOM 653 O O . GLU A 1 87 ? -8.160 -1.332 3.786 1.00 96.06 87 GLU A O 1
ATOM 658 N N . LEU A 1 88 ? -9.583 0.135 2.854 1.00 95.62 88 LEU A N 1
ATOM 659 C CA . LEU A 1 88 ? -10.665 -0.039 3.816 1.00 95.62 88 LEU A CA 1
ATOM 660 C C . LEU A 1 88 ? -11.811 -0.750 3.099 1.00 95.62 88 LEU A C 1
ATOM 662 O O . LEU A 1 88 ? -12.390 -0.205 2.159 1.00 95.62 88 LEU A O 1
ATOM 666 N N . LEU A 1 89 ? -12.148 -1.961 3.544 1.00 92.38 89 LEU A N 1
ATOM 667 C CA . LEU A 1 89 ? -13.270 -2.713 2.982 1.00 92.38 89 LEU A CA 1
ATOM 668 C C . LEU A 1 89 ? -14.574 -1.917 3.130 1.00 92.38 89 LEU A C 1
ATOM 670 O O . LEU A 1 89 ? -14.792 -1.276 4.155 1.00 92.38 89 LEU A O 1
ATOM 674 N N . LYS A 1 90 ? -15.470 -1.991 2.136 1.00 90.06 90 LYS A N 1
ATOM 675 C CA . LYS A 1 90 ? -16.701 -1.170 2.076 1.00 90.06 90 LYS A CA 1
ATOM 676 C C . LYS A 1 90 ? -17.594 -1.268 3.321 1.00 90.06 90 LYS A C 1
ATOM 678 O O . LYS A 1 90 ? -18.292 -0.315 3.640 1.00 90.06 90 LYS A O 1
ATOM 683 N N . SER A 1 91 ? -17.592 -2.409 4.008 1.00 89.50 91 SER A N 1
ATOM 684 C CA . SER A 1 91 ? -18.363 -2.643 5.237 1.00 89.50 91 SER A CA 1
ATOM 685 C C . SER A 1 91 ? -17.660 -2.174 6.515 1.00 89.50 91 SER A C 1
ATOM 687 O O . SER A 1 91 ? -18.224 -2.300 7.601 1.00 89.50 91 SER A O 1
ATOM 689 N N . ASN A 1 92 ? -16.421 -1.694 6.413 1.00 93.25 92 ASN A N 1
ATOM 690 C CA . ASN A 1 92 ? -15.609 -1.289 7.549 1.00 93.25 92 ASN A CA 1
ATOM 691 C C . ASN A 1 92 ? -15.637 0.231 7.725 1.00 93.25 92 ASN A C 1
ATOM 693 O O . ASN A 1 92 ? -15.803 1.003 6.784 1.00 93.25 92 ASN A O 1
ATOM 697 N N . CYS A 1 93 ? -15.416 0.653 8.963 1.00 94.62 93 CYS A N 1
ATOM 698 C CA . CYS A 1 93 ? -15.197 2.039 9.338 1.00 94.62 93 CYS A CA 1
ATOM 699 C C . CYS A 1 93 ? -13.762 2.217 9.844 1.00 94.62 93 CYS A C 1
ATOM 701 O O . CYS A 1 93 ? -13.109 1.252 10.253 1.00 94.62 93 CYS A O 1
ATOM 703 N N . THR A 1 94 ? -13.271 3.454 9.807 1.00 95.56 94 THR A N 1
ATOM 704 C CA . THR A 1 94 ? -11.971 3.787 10.387 1.00 95.56 94 THR A CA 1
ATOM 705 C C . THR A 1 94 ? -12.110 3.829 11.904 1.00 95.56 94 THR A C 1
ATOM 707 O O . THR A 1 94 ? -12.958 4.559 12.414 1.00 95.56 94 THR A O 1
ATOM 710 N N . ASP A 1 95 ? -11.258 3.088 12.610 1.00 93.25 95 ASP A N 1
ATOM 711 C CA . ASP A 1 95 ? -11.276 2.938 14.070 1.00 93.25 95 ASP A CA 1
ATOM 712 C C . ASP A 1 95 ? -9.859 3.076 14.628 1.00 93.25 95 ASP A C 1
ATOM 714 O O . ASP A 1 95 ? -8.962 2.323 14.259 1.00 93.25 95 ASP A O 1
ATOM 718 N N . PHE A 1 96 ? -9.632 4.022 15.537 1.00 91.56 96 PHE A N 1
ATOM 719 C CA . PHE A 1 96 ? -8.294 4.302 16.070 1.00 91.56 96 PHE A CA 1
ATOM 720 C C . PHE A 1 96 ? -7.743 3.218 16.992 1.00 91.56 96 PHE A C 1
ATOM 722 O O . PHE A 1 96 ? -6.539 3.217 17.248 1.00 91.56 96 PHE A O 1
ATOM 729 N N . THR A 1 97 ? -8.604 2.330 17.484 1.00 90.94 97 THR A N 1
ATOM 730 C CA . THR A 1 97 ? -8.229 1.217 18.361 1.00 90.94 97 THR A CA 1
ATOM 731 C C . THR A 1 97 ? -7.740 -0.003 17.580 1.00 90.94 97 THR A C 1
ATOM 733 O O . THR A 1 97 ? -7.099 -0.881 18.154 1.00 90.94 97 THR A O 1
ATOM 736 N N . LYS A 1 98 ? -7.995 -0.052 16.266 1.00 92.88 98 LYS A N 1
ATOM 737 C CA . LYS A 1 98 ? -7.592 -1.157 15.391 1.00 92.88 98 LYS A CA 1
ATOM 738 C C . LYS A 1 98 ? -6.239 -0.907 14.737 1.00 92.88 98 LYS A C 1
ATOM 740 O O . LYS A 1 98 ? -5.879 0.227 14.407 1.00 92.88 98 LYS A O 1
ATOM 745 N N . GLU A 1 99 ? -5.520 -1.995 14.469 1.00 93.56 99 GLU A N 1
ATOM 746 C CA . GLU A 1 99 ? -4.340 -1.968 13.603 1.00 93.56 99 GLU A CA 1
ATOM 747 C C . GLU A 1 99 ? -4.689 -1.350 12.247 1.00 93.56 99 GLU A C 1
ATOM 749 O O . GLU A 1 99 ? -5.811 -1.492 11.752 1.00 93.56 99 GLU A O 1
ATOM 754 N N . LEU A 1 100 ? -3.750 -0.570 11.699 1.00 94.81 100 LEU A N 1
ATOM 755 C CA . LEU A 1 100 ? -3.932 0.204 10.463 1.00 94.81 100 LEU A CA 1
ATOM 756 C C . LEU A 1 100 ? -5.216 1.053 10.434 1.00 94.81 100 LEU A C 1
ATOM 758 O O . LEU A 1 100 ? -5.669 1.479 9.377 1.00 94.81 100 LEU A O 1
ATOM 762 N N . ARG A 1 101 ? -5.800 1.336 11.602 1.00 95.12 101 ARG A N 1
ATOM 763 C CA . ARG A 1 101 ? -7.071 2.042 11.768 1.00 95.12 101 ARG A CA 1
ATOM 764 C C . ARG A 1 101 ? -8.258 1.370 11.077 1.00 95.12 101 ARG A C 1
ATOM 766 O O . ARG A 1 101 ? -9.191 2.055 10.668 1.00 95.12 101 ARG A O 1
ATOM 773 N N . GLY A 1 102 ? -8.223 0.046 10.932 1.00 94.69 102 GLY A N 1
ATOM 774 C CA . GLY A 1 102 ? -9.266 -0.742 10.266 1.00 94.69 102 GLY A CA 1
ATOM 775 C C . GLY A 1 102 ? -9.021 -1.007 8.777 1.00 94.69 102 GLY A C 1
ATOM 776 O O . GLY A 1 102 ? -9.788 -1.764 8.176 1.00 94.69 102 GLY A O 1
ATOM 777 N N . PHE A 1 103 ? -7.962 -0.431 8.200 1.00 96.38 103 PHE A N 1
ATOM 778 C CA . PHE A 1 103 ? -7.481 -0.770 6.860 1.00 96.38 103 PHE A CA 1
ATOM 779 C C . PHE A 1 103 ? -6.752 -2.124 6.867 1.00 96.38 103 PHE A C 1
ATOM 781 O O . PHE A 1 103 ? -6.334 -2.609 7.920 1.00 96.38 103 PHE A O 1
ATOM 788 N N . ARG A 1 104 ? -6.588 -2.730 5.691 1.00 96.25 104 ARG A N 1
ATOM 789 C CA . ARG A 1 104 ? -5.831 -3.972 5.474 1.00 96.25 104 ARG A CA 1
ATOM 790 C C . ARG A 1 104 ? -4.942 -3.841 4.245 1.00 96.25 104 ARG A C 1
ATOM 792 O O . ARG A 1 104 ? -5.274 -3.095 3.322 1.00 96.25 104 ARG A O 1
ATOM 799 N N . TRP A 1 105 ? -3.825 -4.562 4.238 1.00 97.25 105 TRP A N 1
ATOM 800 C CA . TRP A 1 105 ? -3.021 -4.709 3.029 1.00 97.25 105 TRP A CA 1
ATOM 801 C C . TRP A 1 105 ? -3.761 -5.569 2.004 1.00 97.25 105 TRP A C 1
ATOM 803 O O . TRP A 1 105 ? -4.498 -6.476 2.382 1.00 97.25 105 TRP A O 1
ATOM 813 N N . THR A 1 106 ? -3.557 -5.302 0.718 1.00 96.12 106 THR A N 1
ATOM 814 C CA . THR A 1 106 ? -4.201 -6.034 -0.386 1.00 96.12 106 THR A CA 1
ATOM 815 C C . THR A 1 106 ? -3.525 -7.367 -0.707 1.00 96.12 106 THR A C 1
ATOM 817 O O . THR A 1 106 ? -4.088 -8.169 -1.442 1.00 96.12 106 THR A O 1
ATOM 820 N N . SER A 1 107 ? -2.323 -7.614 -0.179 1.00 94.88 107 SER A N 1
ATOM 821 C CA . SER A 1 107 ? -1.569 -8.859 -0.369 1.00 94.88 107 SER A CA 1
ATOM 822 C C . SER A 1 107 ? -1.130 -9.453 0.965 1.00 94.88 107 SER A C 1
ATOM 824 O O . SER A 1 107 ? -0.808 -8.709 1.890 1.00 94.88 107 SER A O 1
ATOM 826 N N . GLU A 1 108 ? -1.057 -10.782 1.046 1.00 93.69 108 GLU A N 1
ATOM 827 C CA . GLU A 1 108 ? -0.719 -11.487 2.285 1.00 93.69 108 GLU A CA 1
ATOM 828 C C . GLU A 1 108 ? 0.745 -11.290 2.744 1.00 93.69 108 GLU A C 1
ATOM 830 O O . GLU A 1 108 ? 1.657 -11.203 1.911 1.00 93.69 108 GLU A O 1
ATOM 835 N N . PRO A 1 109 ? 1.009 -11.265 4.067 1.00 93.62 109 PRO A N 1
ATOM 836 C CA . PRO A 1 109 ? 0.038 -11.058 5.148 1.00 93.62 109 PRO A CA 1
ATOM 837 C C . PRO A 1 109 ? -0.708 -9.722 5.037 1.00 93.62 109 PRO A C 1
ATOM 839 O O . PRO A 1 109 ? -0.098 -8.676 4.795 1.00 93.62 109 PRO A O 1
ATOM 842 N N . THR A 1 110 ? -2.030 -9.792 5.209 1.00 94.12 110 THR A N 1
ATOM 843 C CA . THR A 1 110 ? -2.963 -8.659 5.064 1.00 94.12 110 THR A CA 1
ATOM 844 C C . THR A 1 110 ? -3.018 -7.736 6.287 1.00 94.12 110 THR A C 1
ATOM 846 O O . THR A 1 110 ? -3.588 -6.643 6.217 1.00 94.12 110 THR A O 1
ATOM 849 N N . ASP A 1 111 ? -2.431 -8.143 7.409 1.00 91.38 111 ASP A N 1
ATOM 850 C CA . ASP A 1 111 ? -2.349 -7.408 8.668 1.00 91.38 111 ASP A CA 1
ATOM 851 C C . ASP A 1 111 ? -0.911 -6.968 8.993 1.00 91.38 111 ASP A C 1
ATOM 853 O O . ASP A 1 111 ? 0.075 -7.539 8.524 1.00 91.38 111 ASP A O 1
ATOM 857 N N . SER A 1 112 ? -0.777 -5.895 9.779 1.00 94.00 112 SER A N 1
ATOM 858 C CA . SER A 1 112 ? 0.515 -5.471 10.325 1.00 94.00 112 SER A CA 1
ATOM 859 C C . SER A 1 112 ? 0.360 -4.440 11.439 1.00 94.00 112 SER A C 1
ATOM 861 O O . SER A 1 112 ? -0.410 -3.485 11.317 1.00 94.00 112 SER A O 1
ATOM 863 N N . LYS A 1 113 ? 1.243 -4.518 12.437 1.00 93.69 113 LYS A N 1
ATOM 864 C CA . LYS A 1 113 ? 1.380 -3.497 13.490 1.00 93.69 113 LYS A CA 1
ATOM 865 C C . LYS A 1 113 ? 2.117 -2.237 13.039 1.00 93.69 113 LYS A C 1
ATOM 867 O O . LYS A 1 113 ? 1.968 -1.185 13.660 1.00 93.69 113 LYS A O 1
ATOM 872 N N . TYR A 1 114 ? 2.939 -2.335 11.996 1.00 95.00 114 TYR A N 1
ATOM 873 C CA . TYR A 1 114 ? 3.686 -1.194 11.481 1.00 95.00 114 TYR A CA 1
ATOM 874 C C . TYR A 1 114 ? 2.737 -0.170 10.856 1.00 95.00 114 TYR A C 1
ATOM 876 O O . TYR A 1 114 ? 1.800 -0.523 10.144 1.00 95.00 114 TYR A O 1
ATOM 884 N N . SER A 1 115 ? 2.971 1.116 11.119 1.00 91.69 115 SER A N 1
ATOM 885 C CA . SER A 1 115 ? 2.188 2.185 10.505 1.00 91.69 115 SER A CA 1
ATOM 886 C C . SER A 1 115 ? 3.026 3.450 10.343 1.00 91.69 115 SER A C 1
ATOM 888 O O . SER A 1 115 ? 3.682 3.887 11.288 1.00 91.69 115 SER A O 1
ATOM 890 N N . TYR A 1 116 ? 2.974 4.053 9.155 1.00 94.06 116 TYR A N 1
ATOM 891 C CA . TYR A 1 116 ? 3.734 5.258 8.810 1.00 94.06 116 TYR A CA 1
ATOM 892 C C . TYR A 1 116 ? 2.832 6.286 8.106 1.00 94.06 116 TYR A C 1
ATOM 894 O O . TYR A 1 116 ? 3.020 6.662 6.952 1.00 94.06 116 TYR A O 1
ATOM 902 N N . TRP A 1 117 ? 1.769 6.698 8.801 1.00 92.31 117 TRP A N 1
ATOM 903 C CA . TRP A 1 117 ? 0.801 7.671 8.290 1.00 92.31 117 TRP A CA 1
ATOM 904 C C . TRP A 1 117 ? 1.353 9.096 8.381 1.00 92.31 117 TRP A C 1
ATOM 906 O O . TRP A 1 117 ? 1.582 9.582 9.487 1.00 92.31 117 TRP A O 1
ATOM 916 N N . ASN A 1 118 ? 1.451 9.806 7.253 1.00 91.38 118 ASN A N 1
ATOM 917 C CA . ASN A 1 118 ? 1.745 11.246 7.263 1.00 91.38 118 ASN A CA 1
ATOM 918 C C . ASN A 1 118 ? 0.615 12.048 7.940 1.00 91.38 118 ASN A C 1
ATOM 920 O O . ASN A 1 118 ? 0.843 12.867 8.825 1.00 91.38 118 ASN A O 1
ATOM 924 N N . LYS A 1 119 ? -0.637 11.755 7.565 1.00 93.38 119 LYS A N 1
ATOM 925 C CA . LYS A 1 119 ? -1.845 12.246 8.237 1.00 93.38 119 LYS A CA 1
ATOM 926 C C . LYS A 1 119 ? -2.760 11.063 8.523 1.00 93.38 119 LYS A C 1
ATOM 928 O O . LYS A 1 119 ? -3.138 10.334 7.612 1.00 93.38 119 LYS A O 1
ATOM 933 N N . LYS A 1 120 ? -3.103 10.869 9.795 1.00 91.81 120 LYS A N 1
ATOM 934 C CA . LYS A 1 120 ? -3.985 9.782 10.240 1.00 91.81 120 LYS A CA 1
ATOM 935 C C . LYS A 1 120 ? -5.429 10.051 9.764 1.00 91.81 120 LYS A C 1
ATOM 937 O O . LYS A 1 120 ? -5.872 11.196 9.894 1.00 91.81 120 LYS A O 1
ATOM 942 N N . PRO A 1 121 ? -6.160 9.050 9.230 1.00 92.31 121 PRO A N 1
ATOM 943 C CA . PRO A 1 121 ? -7.576 9.198 8.891 1.00 92.31 121 PRO A CA 1
ATOM 944 C C . PRO A 1 121 ? -8.415 9.470 10.146 1.00 92.31 121 PRO A C 1
ATOM 946 O O . PRO A 1 121 ? -8.008 9.107 11.251 1.00 92.31 121 PRO A O 1
ATOM 949 N N . LEU A 1 122 ? -9.564 10.127 9.970 1.00 93.44 122 LEU A N 1
ATOM 950 C CA . LEU A 1 122 ? -10.534 10.387 11.039 1.00 93.44 122 LEU A CA 1
ATOM 951 C C . LEU A 1 122 ? -11.355 9.131 11.339 1.00 93.44 122 LEU A C 1
ATOM 953 O O . LEU A 1 122 ? -11.549 8.302 10.456 1.00 93.44 122 LEU A O 1
ATOM 957 N N . SER A 1 123 ? -11.840 9.003 12.575 1.00 93.25 123 SER A N 1
ATOM 958 C CA . SER A 1 123 ? -12.711 7.894 12.957 1.00 93.25 123 SER A CA 1
ATOM 959 C C . SER A 1 123 ? -14.052 8.074 12.263 1.00 93.25 123 SER A C 1
ATOM 961 O O . SER A 1 123 ? -14.584 9.185 12.234 1.00 93.25 123 SER A O 1
ATOM 963 N N . THR A 1 124 ? -14.583 6.994 11.701 1.00 94.88 124 THR A N 1
ATOM 964 C CA . THR A 1 124 ? -15.893 6.998 11.033 1.00 94.88 124 THR A CA 1
ATOM 965 C C . THR A 1 124 ? -16.864 5.996 11.638 1.00 94.88 124 THR A C 1
ATOM 967 O O . THR A 1 124 ? -17.999 5.896 11.179 1.00 94.88 124 THR A O 1
ATOM 970 N N . CYS A 1 125 ? -16.442 5.247 12.657 1.00 92.56 125 CYS A N 1
ATOM 971 C CA . CYS A 1 125 ? -17.339 4.366 13.384 1.00 92.56 125 CYS A CA 1
ATOM 972 C C . CYS A 1 125 ? -18.262 5.205 14.273 1.00 92.56 125 CYS A C 1
ATOM 974 O O . CYS A 1 125 ? -17.790 6.022 15.064 1.00 92.56 125 CYS A O 1
ATOM 976 N N . THR A 1 126 ? -19.568 4.990 14.157 1.00 86.38 126 THR A N 1
ATOM 977 C CA . THR A 1 126 ? -20.532 5.423 15.169 1.00 86.38 126 THR A CA 1
ATOM 978 C C . THR A 1 126 ? -20.550 4.380 16.281 1.00 86.38 126 THR A C 1
ATOM 980 O O . THR A 1 126 ? -20.403 3.188 15.998 1.00 86.38 126 THR A O 1
ATOM 983 N N . GLU A 1 127 ? -20.688 4.812 17.536 1.00 71.50 127 GLU A N 1
ATOM 984 C CA . GLU A 1 127 ? -20.893 3.888 18.657 1.00 71.50 127 GLU A CA 1
ATOM 985 C C . GLU A 1 127 ? -22.043 2.917 18.331 1.00 71.50 127 GLU A C 1
ATOM 987 O O . GLU A 1 127 ? -22.995 3.282 17.634 1.00 71.50 127 GLU A O 1
ATOM 992 N N . LYS A 1 128 ? -21.887 1.657 18.749 1.00 58.56 128 LYS A N 1
ATOM 993 C CA . LYS A 1 128 ? -22.897 0.611 18.564 1.00 58.56 128 LYS A CA 1
ATOM 994 C C 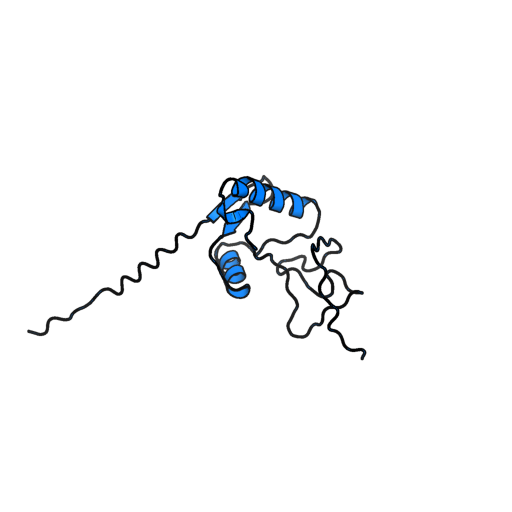. LYS A 1 128 ? -23.986 0.708 19.617 1.00 58.56 128 LYS A C 1
ATOM 996 O O . LYS A 1 128 ? -23.620 0.944 20.788 1.00 58.56 128 LYS A O 1
#

Foldseek 3Di:
DDDPPPPDPPPPVPPPQDWQWDDDPVDIDIFTPDDDDQVVVQVVQVVVVHGFQDDQDVVSVVVVVVSLVVVVVPVVSPPDDGDGQKDAPPPDWQQPVDFVSRIFGNDPVGGHNDDDDPDRDDTDDDDD

pLDDT: mean 84.56, std 14.81, range [41.91, 97.81]

Sequence (128 aa):
MRVLILMLCCFVAGGTDRVITTCTAEACLTLHLEEKHFEKASEGCINNGGNLVTMRNENELQSIKSVLSAAAGENDIRNSKVWIGLELLKSNCTDFTKELRGFRWTSEPTDSKYSYWNKKPLSTCTEK

Radius of gyration: 19.52 Å; chains: 1; bounding box: 41×28×75 Å